Protein AF-A0A328BIW8-F1 (afdb_monomer_lite)

Organism: NCBI:txid2211146

Structure (mmCIF, N/CA/C/O backbone):
data_AF-A0A328BIW8-F1
#
_entry.id   AF-A0A328BIW8-F1
#
loop_
_atom_site.group_PDB
_atom_site.id
_atom_site.type_symbol
_atom_site.label_atom_id
_atom_site.label_alt_id
_atom_site.label_comp_id
_atom_site.label_asym_id
_atom_site.label_entity_id
_atom_site.label_seq_id
_atom_site.pdbx_PDB_ins_code
_atom_site.Cartn_x
_atom_site.Cartn_y
_atom_site.Cartn_z
_atom_site.occupancy
_atom_site.B_iso_or_equiv
_atom_site.auth_seq_id
_atom_site.auth_comp_id
_atom_site.auth_asym_id
_atom_site.auth_atom_id
_atom_site.pdbx_PDB_model_num
ATOM 1 N N . MET A 1 1 ? -16.409 -1.362 -2.638 1.00 52.88 1 MET A N 1
ATOM 2 C CA . MET A 1 1 ? -16.781 -0.547 -1.460 1.00 52.88 1 MET A CA 1
ATOM 3 C C . MET A 1 1 ? -16.474 -1.357 -0.211 1.00 52.88 1 MET A C 1
ATOM 5 O O . MET A 1 1 ? -17.091 -2.395 -0.010 1.00 52.88 1 MET A O 1
ATOM 9 N N . TYR A 1 2 ? -15.480 -0.940 0.567 1.00 70.25 2 TYR A N 1
ATOM 10 C CA . TYR A 1 2 ? -15.113 -1.553 1.850 1.00 70.25 2 TYR A CA 1
ATOM 11 C C . TYR A 1 2 ? -15.758 -0.761 2.986 1.00 70.25 2 TYR A C 1
ATOM 13 O O . TYR A 1 2 ? -15.813 0.467 2.943 1.00 70.25 2 TYR A O 1
ATOM 21 N N . PHE A 1 3 ? -16.242 -1.465 4.008 1.00 85.06 3 PHE A N 1
ATOM 22 C CA . PHE A 1 3 ? -16.857 -0.853 5.183 1.00 85.06 3 PHE A CA 1
ATOM 23 C C . PHE A 1 3 ? -15.810 -0.709 6.286 1.00 85.06 3 PHE A C 1
ATOM 25 O O . PHE A 1 3 ? -15.600 -1.621 7.082 1.00 85.06 3 PHE A O 1
ATOM 32 N N . LEU A 1 4 ? -15.138 0.439 6.316 1.00 93.88 4 LEU A N 1
ATOM 33 C CA . LEU A 1 4 ? -14.228 0.813 7.397 1.00 93.88 4 LEU A CA 1
ATOM 34 C C . LEU A 1 4 ? -14.869 1.902 8.255 1.00 93.88 4 LEU A C 1
ATOM 36 O O . LEU A 1 4 ? -15.563 2.783 7.747 1.00 93.88 4 LEU A O 1
ATOM 40 N N . SER A 1 5 ? -14.639 1.856 9.569 1.00 95.31 5 SER A N 1
ATOM 41 C CA . SER A 1 5 ? -15.047 2.956 10.442 1.00 95.31 5 SER A CA 1
ATOM 42 C C . SER A 1 5 ? -14.193 4.193 10.166 1.00 95.31 5 SER A C 1
ATOM 44 O O . SER A 1 5 ? -13.023 4.085 9.792 1.00 95.31 5 SER A O 1
ATOM 46 N N . LYS A 1 6 ? -14.744 5.374 10.467 1.00 95.50 6 LYS A N 1
ATOM 47 C CA . LYS A 1 6 ? -14.017 6.645 10.351 1.00 95.50 6 LYS A CA 1
ATOM 48 C C . LYS A 1 6 ? -12.684 6.628 11.108 1.00 95.50 6 LYS A C 1
ATOM 50 O O . LYS A 1 6 ? -11.676 7.091 10.602 1.00 95.50 6 LYS A O 1
ATOM 55 N N . SER A 1 7 ? -12.651 6.033 12.301 1.00 96.56 7 SER A N 1
ATOM 56 C CA . SER A 1 7 ? -11.412 5.914 13.080 1.00 96.56 7 SER A CA 1
ATOM 57 C C . SER A 1 7 ? -10.327 5.098 12.370 1.00 96.56 7 SER A C 1
ATOM 59 O O . SER A 1 7 ? -9.148 5.413 12.508 1.00 96.56 7 SER A O 1
ATOM 61 N N . ARG A 1 8 ? -10.699 4.065 11.602 1.00 96.06 8 ARG A N 1
ATOM 62 C CA . ARG A 1 8 ? -9.740 3.251 10.844 1.00 96.06 8 ARG A CA 1
ATOM 63 C C . ARG A 1 8 ? -9.283 3.957 9.574 1.00 96.06 8 ARG A C 1
ATOM 65 O O . ARG A 1 8 ? -8.086 3.969 9.304 1.00 96.06 8 ARG A O 1
ATOM 72 N N . THR A 1 9 ? -10.190 4.608 8.845 1.00 96.19 9 THR A N 1
ATOM 73 C CA . THR A 1 9 ? -9.805 5.412 7.675 1.00 96.19 9 THR A CA 1
ATOM 74 C C . THR A 1 9 ? -8.911 6.588 8.070 1.00 96.19 9 THR A C 1
ATOM 76 O O . THR A 1 9 ? -7.895 6.808 7.419 1.00 96.19 9 THR A O 1
ATOM 79 N N . ASP A 1 10 ? -9.227 7.289 9.165 1.00 96.81 10 ASP A N 1
ATOM 80 C CA . ASP A 1 10 ? -8.434 8.416 9.680 1.00 96.81 10 ASP A CA 1
ATOM 81 C C . ASP A 1 10 ? -7.035 7.960 10.123 1.00 96.81 10 ASP A C 1
ATOM 83 O O . ASP A 1 10 ? -6.048 8.648 9.860 1.00 96.81 10 ASP A O 1
ATOM 87 N N . PHE A 1 11 ? -6.931 6.783 10.753 1.00 97.25 11 PHE A N 1
ATOM 88 C CA . PHE A 1 11 ? -5.646 6.176 11.107 1.00 97.25 11 PHE A CA 1
ATOM 89 C C . PHE A 1 11 ? -4.782 5.935 9.863 1.00 97.25 11 PHE A C 1
ATOM 91 O O . PHE A 1 11 ? -3.618 6.335 9.841 1.00 97.25 11 PHE A O 1
ATOM 98 N N . ILE A 1 12 ? -5.353 5.331 8.813 1.00 96.88 12 ILE A N 1
ATOM 99 C CA . ILE A 1 12 ? -4.619 5.051 7.573 1.00 96.88 12 ILE A CA 1
ATOM 100 C C . ILE A 1 12 ? -4.174 6.356 6.899 1.00 96.88 12 ILE A C 1
ATOM 102 O O . ILE A 1 12 ? -2.995 6.524 6.589 1.00 96.88 12 ILE A O 1
ATOM 106 N N . GLN A 1 13 ? -5.101 7.301 6.742 1.00 95.44 13 GLN A N 1
ATOM 107 C CA . GLN A 1 13 ? -4.852 8.601 6.111 1.00 95.44 13 GLN A CA 1
ATOM 108 C C . GLN A 1 13 ? -3.754 9.397 6.828 1.00 95.44 13 GLN A C 1
ATOM 110 O O . GLN A 1 13 ? -2.904 10.025 6.201 1.00 95.44 13 GLN A O 1
ATOM 115 N N . THR A 1 14 ? -3.735 9.340 8.158 1.00 95.25 14 THR A N 1
ATOM 116 C CA . THR A 1 14 ? -2.765 10.083 8.968 1.00 95.25 14 THR A CA 1
ATOM 117 C C . THR A 1 14 ? -1.354 9.504 8.866 1.00 95.25 14 THR A C 1
ATOM 119 O O . THR A 1 14 ? -0.383 10.262 8.901 1.00 95.25 14 THR A O 1
ATOM 122 N N . HIS A 1 15 ? -1.226 8.179 8.764 1.00 95.44 15 HIS A N 1
ATOM 123 C CA . HIS A 1 15 ? 0.060 7.495 8.919 1.00 95.44 15 HIS A CA 1
ATOM 124 C C . HIS A 1 15 ? 0.708 7.024 7.621 1.00 95.44 15 HIS A C 1
ATOM 126 O O . HIS A 1 15 ? 1.917 6.806 7.632 1.00 95.44 15 HIS A O 1
ATOM 132 N N . PHE A 1 16 ? -0.055 6.882 6.536 1.00 95.50 16 PHE A N 1
ATOM 133 C CA . PHE A 1 16 ? 0.465 6.306 5.293 1.00 95.50 16 PHE A CA 1
ATOM 134 C C . PHE A 1 16 ? 0.202 7.144 4.044 1.00 95.50 16 PHE A C 1
ATOM 136 O O . PHE A 1 16 ? 0.776 6.833 3.013 1.00 95.50 16 PHE A O 1
ATOM 143 N N . ILE A 1 17 ? -0.642 8.182 4.105 1.00 94.12 17 ILE A N 1
ATOM 144 C CA . ILE A 1 17 ? -1.006 8.965 2.916 1.00 94.12 17 ILE A CA 1
ATOM 145 C C . ILE A 1 17 ? -0.316 10.335 2.930 1.00 94.12 17 ILE A C 1
ATOM 147 O O . ILE A 1 17 ? -0.412 11.103 3.905 1.00 94.12 17 ILE A O 1
ATOM 151 N N . GLY A 1 18 ? 0.380 10.650 1.834 1.00 88.38 18 GLY A N 1
ATOM 152 C CA . GLY A 1 18 ? 1.131 11.889 1.648 1.00 88.38 18 GLY A CA 1
ATOM 153 C C . GLY A 1 18 ? 2.328 11.989 2.589 1.00 88.38 18 GLY A C 1
ATOM 154 O O . GLY A 1 18 ? 2.611 13.074 3.105 1.00 88.38 18 GLY A O 1
ATOM 155 N N . THR A 1 19 ? 2.965 10.864 2.915 1.00 84.88 19 THR A N 1
ATOM 156 C CA . THR A 1 19 ? 4.092 10.827 3.856 1.00 84.88 19 THR A CA 1
ATOM 157 C C . THR A 1 19 ? 5.337 11.494 3.286 1.00 84.88 19 THR A C 1
ATOM 159 O O . THR A 1 19 ? 6.001 12.220 4.028 1.00 84.88 19 THR A O 1
ATOM 162 N N . ALA A 1 20 ? 5.622 11.356 1.986 1.00 80.19 20 ALA A N 1
ATOM 163 C CA . ALA A 1 20 ? 6.784 11.991 1.364 1.00 80.19 20 ALA A CA 1
ATOM 164 C C . ALA A 1 20 ? 6.663 13.518 1.374 1.00 80.19 20 ALA A C 1
ATOM 166 O O . ALA A 1 20 ? 7.597 14.206 1.782 1.00 80.19 20 ALA A O 1
ATOM 167 N N . ALA A 1 21 ? 5.478 14.053 1.060 1.00 82.62 21 ALA A N 1
ATOM 168 C CA . ALA A 1 21 ? 5.204 15.491 1.155 1.00 82.62 21 ALA A CA 1
ATOM 169 C C . ALA A 1 21 ? 5.387 16.046 2.584 1.00 82.62 21 ALA A C 1
ATOM 171 O O . ALA A 1 21 ? 5.655 17.233 2.767 1.00 82.62 21 ALA A O 1
ATOM 172 N N . LYS A 1 22 ? 5.260 15.188 3.604 1.00 83.50 22 LYS A N 1
ATOM 173 C CA . LYS A 1 22 ? 5.454 15.524 5.023 1.00 83.50 22 LYS A CA 1
ATOM 174 C C . LYS A 1 22 ? 6.877 15.231 5.523 1.00 83.50 22 LYS A C 1
ATOM 176 O O . LYS A 1 22 ? 7.143 15.442 6.704 1.00 83.50 22 LYS A O 1
ATOM 181 N N . GLY A 1 23 ? 7.773 14.712 4.676 1.00 86.94 23 GLY A N 1
ATOM 182 C CA . GLY A 1 23 ? 9.102 14.242 5.086 1.00 86.94 23 GLY A CA 1
ATOM 183 C C . GLY A 1 23 ? 9.058 13.083 6.091 1.00 86.94 23 GLY A C 1
ATOM 184 O O . GLY A 1 23 ? 9.992 12.898 6.869 1.00 86.94 23 GLY A O 1
ATOM 185 N N . MET A 1 24 ? 7.953 12.336 6.125 1.00 87.88 24 MET A N 1
ATOM 186 C CA . MET A 1 24 ? 7.741 11.217 7.037 1.00 87.88 24 MET A CA 1
ATOM 187 C C . MET A 1 24 ? 8.202 9.911 6.397 1.00 87.88 24 MET A C 1
ATOM 189 O O . MET A 1 24 ? 7.888 9.627 5.245 1.00 87.88 24 MET A O 1
ATOM 193 N N . ILE A 1 25 ? 8.889 9.085 7.182 1.00 90.06 25 ILE A N 1
ATOM 194 C CA . ILE A 1 25 ? 9.251 7.722 6.789 1.00 90.06 25 ILE A CA 1
ATOM 195 C C . ILE A 1 25 ? 8.109 6.780 7.208 1.00 90.06 25 ILE A C 1
ATOM 197 O O . ILE A 1 25 ? 7.656 6.876 8.356 1.00 90.06 25 ILE A O 1
ATOM 201 N N . PRO A 1 26 ? 7.641 5.872 6.329 1.00 90.81 26 PRO A N 1
ATOM 202 C CA . PRO A 1 26 ? 6.645 4.870 6.691 1.00 90.81 26 PRO A CA 1
ATOM 203 C C . PRO A 1 26 ? 7.080 4.000 7.880 1.00 90.81 26 PRO A C 1
ATOM 205 O O . PRO A 1 26 ? 8.221 3.550 7.963 1.00 90.81 26 PRO A O 1
ATOM 208 N N . ASP A 1 27 ? 6.147 3.733 8.793 1.00 95.50 27 ASP A N 1
ATOM 209 C CA . ASP A 1 27 ? 6.391 2.999 10.038 1.00 95.50 27 ASP A CA 1
ATOM 210 C C . ASP A 1 27 ? 5.785 1.588 9.965 1.00 95.50 27 ASP A C 1
ATOM 212 O O . ASP A 1 27 ? 4.560 1.410 9.988 1.00 95.50 27 ASP A O 1
ATOM 216 N N . LEU A 1 28 ? 6.650 0.571 9.910 1.00 96.00 28 LEU A N 1
ATOM 217 C CA . LEU A 1 28 ? 6.239 -0.832 9.827 1.00 96.00 28 LEU A CA 1
ATOM 218 C C . LEU A 1 28 ? 5.426 -1.279 11.055 1.00 96.00 28 LEU A C 1
ATOM 220 O O . LEU A 1 28 ? 4.492 -2.070 10.919 1.00 96.00 28 LEU A O 1
ATOM 224 N N . ALA A 1 29 ? 5.722 -0.760 12.251 1.00 97.50 29 ALA A N 1
ATOM 225 C CA . ALA A 1 29 ? 4.981 -1.119 13.461 1.00 97.50 29 ALA A CA 1
ATOM 226 C C . ALA A 1 29 ? 3.546 -0.569 13.425 1.00 97.50 29 ALA A C 1
ATOM 228 O O . ALA A 1 29 ? 2.623 -1.188 13.960 1.00 97.50 29 ALA A O 1
ATOM 229 N N . ARG A 1 30 ? 3.323 0.571 12.758 1.00 97.31 30 ARG A N 1
ATOM 230 C CA . ARG A 1 30 ? 1.965 1.063 12.468 1.00 97.31 30 ARG A CA 1
ATOM 231 C C . ARG A 1 30 ? 1.282 0.219 11.410 1.00 97.31 30 ARG A C 1
ATOM 233 O O . ARG A 1 30 ? 0.095 -0.064 11.559 1.00 97.31 30 ARG A O 1
ATOM 240 N N . PHE A 1 31 ? 2.010 -0.196 10.374 1.00 97.88 31 PHE A N 1
ATOM 241 C CA . PHE A 1 31 ? 1.451 -1.035 9.315 1.00 97.88 31 PHE A CA 1
ATOM 242 C C . PHE A 1 31 ? 0.916 -2.357 9.882 1.00 97.88 31 PHE A C 1
ATOM 244 O O . PHE A 1 31 ? -0.204 -2.758 9.579 1.00 97.88 31 PHE A O 1
ATOM 251 N N . GLN A 1 32 ? 1.645 -2.972 10.817 1.00 97.00 32 GLN A N 1
ATOM 252 C CA . GLN A 1 32 ? 1.231 -4.202 11.506 1.00 97.00 32 GLN A CA 1
ATOM 253 C C . GLN A 1 32 ? -0.055 -4.062 12.351 1.00 97.00 32 GLN A C 1
ATOM 255 O O . GLN A 1 32 ? -0.596 -5.059 12.832 1.00 97.00 32 GLN A O 1
ATOM 260 N N . GLN A 1 33 ? -0.580 -2.845 12.541 1.00 97.69 33 GLN A N 1
ATOM 261 C CA . GLN A 1 33 ? -1.878 -2.622 13.186 1.00 97.69 33 GLN A CA 1
ATOM 262 C C . GLN A 1 33 ? -3.064 -2.763 12.222 1.00 97.69 33 GLN A C 1
ATOM 264 O O . GLN A 1 33 ? -4.211 -2.736 12.682 1.00 97.69 33 GLN A O 1
ATOM 269 N N . LEU A 1 34 ? -2.823 -2.887 10.913 1.00 97.31 34 LEU A N 1
ATOM 270 C CA . LEU A 1 34 ? -3.845 -3.212 9.919 1.00 97.31 34 LEU A CA 1
ATOM 271 C C . LEU A 1 34 ? -4.118 -4.717 9.978 1.00 97.31 34 LEU A C 1
ATOM 273 O O . LEU A 1 34 ? -3.198 -5.529 9.904 1.00 97.31 34 LEU A O 1
ATOM 277 N N . ARG A 1 35 ? -5.381 -5.101 10.175 1.00 92.19 35 ARG A N 1
ATOM 278 C CA . ARG A 1 35 ? -5.759 -6.489 10.499 1.00 92.19 35 ARG A CA 1
ATOM 279 C C . ARG A 1 35 ? -6.717 -7.117 9.499 1.00 92.19 35 ARG A C 1
ATOM 281 O O . ARG A 1 35 ? -7.074 -8.280 9.665 1.00 92.19 35 ARG A O 1
ATOM 288 N N . SER A 1 36 ? -7.148 -6.377 8.484 1.00 95.88 36 SER A N 1
ATOM 289 C CA . SER A 1 36 ? -8.139 -6.855 7.522 1.00 95.88 36 SER A CA 1
ATOM 290 C C . SER A 1 36 ? -7.758 -6.544 6.079 1.00 95.88 36 SER A C 1
ATOM 292 O O . SER A 1 36 ? -7.126 -5.528 5.796 1.00 95.88 36 SER A O 1
ATOM 294 N N . ALA A 1 37 ? -8.213 -7.399 5.160 1.00 96.06 37 ALA A N 1
ATOM 295 C CA . ALA A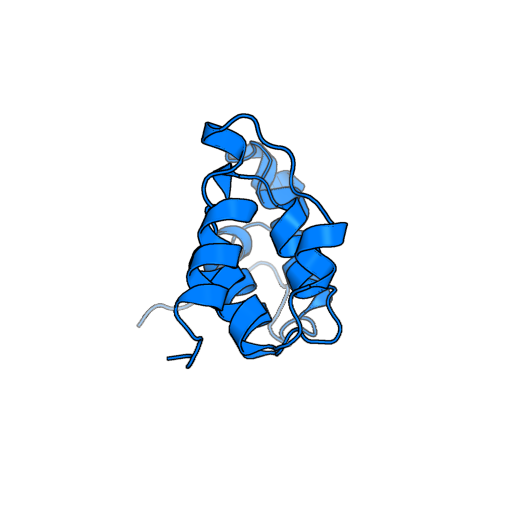 1 37 ? -8.070 -7.179 3.723 1.00 96.06 37 ALA A CA 1
ATOM 296 C C . ALA A 1 37 ? -8.690 -5.840 3.285 1.00 96.06 37 ALA A C 1
ATOM 298 O O . ALA A 1 37 ? -8.107 -5.121 2.486 1.00 96.06 37 ALA A O 1
ATOM 299 N N . ALA A 1 38 ? -9.819 -5.444 3.885 1.00 97.06 38 ALA A N 1
ATOM 300 C CA . ALA A 1 38 ? -10.472 -4.164 3.607 1.00 97.06 38 ALA A CA 1
ATOM 301 C C . ALA A 1 38 ? -9.585 -2.948 3.933 1.00 97.06 38 ALA A C 1
ATOM 303 O O . ALA A 1 38 ? -9.617 -1.957 3.210 1.00 97.06 38 ALA A O 1
ATOM 304 N N . GLU A 1 39 ? -8.789 -3.013 5.004 1.00 97.62 3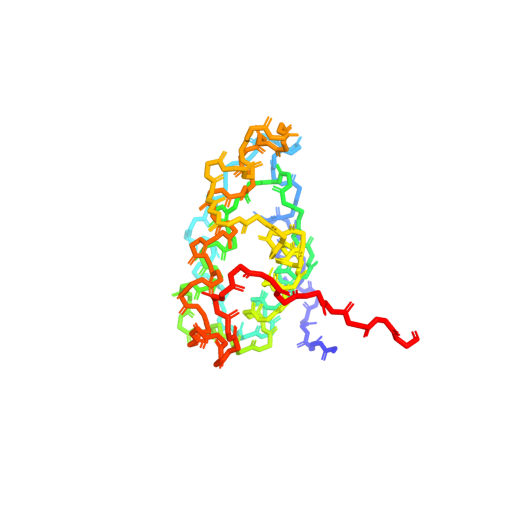9 GLU A N 1
ATOM 305 C CA . GLU A 1 39 ? -7.843 -1.947 5.356 1.00 97.62 39 GLU A CA 1
ATOM 306 C C . GLU A 1 39 ? -6.664 -1.886 4.396 1.00 97.62 39 GLU A C 1
ATOM 308 O O . GLU A 1 39 ? -6.260 -0.791 4.014 1.00 97.62 39 GLU A O 1
ATOM 313 N N . LEU A 1 40 ? -6.137 -3.044 3.993 1.00 97.62 40 LEU A N 1
ATOM 314 C CA . LEU A 1 40 ? -5.065 -3.109 3.003 1.00 97.62 40 LEU A CA 1
ATOM 315 C C . LEU A 1 40 ? -5.527 -2.600 1.641 1.00 97.62 40 LEU A C 1
ATOM 317 O O . LEU A 1 40 ? -4.808 -1.839 1.003 1.00 97.62 40 LEU A O 1
ATOM 321 N N . HIS A 1 41 ? -6.742 -2.959 1.238 1.00 97.38 41 HIS A N 1
ATOM 322 C CA . HIS A 1 41 ? -7.335 -2.476 0.004 1.00 97.38 41 HIS A CA 1
ATOM 323 C C . HIS A 1 41 ? -7.558 -0.963 0.045 1.00 97.38 41 HIS A C 1
ATOM 325 O O . HIS A 1 41 ? -7.157 -0.268 -0.880 1.00 97.38 41 HIS A O 1
ATOM 331 N N . TYR A 1 42 ? -8.140 -0.435 1.132 1.00 97.56 42 TYR A N 1
ATOM 332 C CA . TYR A 1 42 ? -8.310 1.012 1.313 1.00 97.56 42 TYR A CA 1
ATOM 333 C C . TYR A 1 42 ? -6.967 1.745 1.255 1.00 97.56 42 TYR A C 1
ATOM 335 O O . TYR A 1 42 ? -6.863 2.785 0.609 1.00 97.56 42 TYR A O 1
ATOM 343 N N . LEU A 1 43 ? -5.946 1.209 1.933 1.00 97.44 43 LEU A N 1
ATOM 344 C CA . LEU A 1 43 ? -4.600 1.768 1.907 1.00 97.44 43 LEU A CA 1
ATOM 345 C C . LEU A 1 43 ? -4.057 1.786 0.476 1.00 97.44 43 LEU A C 1
ATOM 347 O O . LEU A 1 43 ? -3.707 2.857 0.001 1.00 97.44 43 LEU A O 1
ATOM 351 N N . ALA A 1 44 ? -4.039 0.644 -0.213 1.00 96.81 44 ALA A N 1
ATOM 352 C CA . ALA A 1 44 ? -3.523 0.531 -1.575 1.00 96.81 44 ALA A CA 1
ATOM 353 C C . ALA A 1 44 ? -4.270 1.433 -2.571 1.00 96.81 44 ALA A C 1
ATOM 355 O O . ALA A 1 44 ? -3.639 2.032 -3.436 1.00 96.81 44 ALA A O 1
ATOM 356 N N . ASP A 1 45 ? -5.591 1.570 -2.435 1.00 96.00 45 ASP A N 1
ATOM 357 C CA . ASP A 1 45 ? -6.419 2.435 -3.280 1.00 96.00 45 ASP A CA 1
ATOM 358 C C . ASP A 1 45 ? -6.131 3.926 -3.049 1.00 96.00 45 ASP A C 1
ATOM 360 O O . ASP A 1 45 ? -5.976 4.695 -3.997 1.00 96.00 45 ASP A O 1
ATOM 364 N N . ALA A 1 46 ? -5.954 4.340 -1.795 1.00 95.31 46 ALA A N 1
ATOM 365 C CA . ALA A 1 46 ? -5.664 5.733 -1.459 1.00 95.31 46 ALA A CA 1
ATOM 366 C C . ALA A 1 46 ? -4.187 6.133 -1.645 1.00 95.31 46 ALA A C 1
ATOM 368 O O . ALA A 1 46 ? -3.875 7.324 -1.610 1.00 95.31 46 ALA A O 1
ATOM 369 N N . TYR A 1 47 ? -3.274 5.170 -1.794 1.00 95.38 47 TYR A N 1
ATOM 370 C CA . TYR A 1 47 ? -1.834 5.421 -1.765 1.00 95.38 47 TYR A CA 1
ATOM 371 C C . TYR A 1 47 ? -1.338 6.166 -3.014 1.00 95.38 47 TYR A C 1
ATOM 373 O O . TYR A 1 47 ? -1.675 5.797 -4.149 1.00 95.38 47 TYR A O 1
ATOM 381 N N . ASN A 1 48 ? -0.513 7.200 -2.805 1.00 89.75 48 ASN A N 1
ATOM 382 C CA . ASN A 1 48 ? 0.216 7.874 -3.877 1.00 89.75 48 ASN A CA 1
ATOM 383 C C . ASN A 1 48 ? 1.592 7.218 -4.048 1.00 89.75 48 ASN A C 1
ATOM 385 O O . ASN A 1 48 ? 2.339 7.080 -3.088 1.00 89.75 48 ASN A O 1
ATOM 389 N N . TRP A 1 49 ? 1.945 6.838 -5.272 1.00 88.00 49 TRP A N 1
ATOM 390 C CA . TRP A 1 49 ? 3.201 6.147 -5.559 1.00 88.00 49 TRP A CA 1
ATOM 391 C C . TRP A 1 49 ? 4.419 7.080 -5.445 1.00 88.00 49 TRP A C 1
ATOM 393 O O . TRP A 1 49 ? 5.522 6.593 -5.204 1.00 88.00 49 TRP A O 1
ATOM 403 N N . ASP A 1 50 ? 4.212 8.405 -5.475 1.00 85.81 50 ASP A N 1
ATOM 404 C CA . ASP A 1 50 ? 5.240 9.400 -5.120 1.00 85.81 50 ASP A CA 1
ATOM 405 C C . ASP A 1 50 ? 5.694 9.286 -3.652 1.00 85.81 50 ASP A C 1
ATOM 407 O O . ASP A 1 50 ? 6.778 9.753 -3.300 1.00 85.81 50 ASP A O 1
ATOM 411 N N . ASP A 1 51 ? 4.896 8.645 -2.783 1.00 85.50 51 ASP A N 1
ATOM 412 C CA . ASP A 1 51 ? 5.296 8.331 -1.405 1.00 85.50 51 ASP A CA 1
ATOM 413 C C . ASP A 1 51 ? 6.285 7.141 -1.333 1.00 85.50 51 ASP A C 1
ATOM 415 O O . ASP A 1 51 ? 6.728 6.755 -0.248 1.00 85.50 51 ASP A O 1
ATOM 419 N N . GLY A 1 52 ? 6.660 6.569 -2.482 1.00 88.19 52 GLY A N 1
ATOM 420 C CA . GLY A 1 52 ? 7.566 5.430 -2.614 1.00 88.19 52 GLY A CA 1
ATOM 421 C C . GLY A 1 52 ? 6.861 4.080 -2.461 1.00 88.19 52 GLY A C 1
ATOM 422 O O . GLY A 1 52 ? 5.760 3.979 -1.930 1.00 88.19 52 GLY A O 1
ATOM 423 N N . VAL A 1 53 ? 7.508 3.004 -2.909 1.00 89.50 53 VAL A N 1
ATOM 424 C CA . VAL A 1 53 ? 6.874 1.675 -3.049 1.00 89.50 53 VAL A CA 1
ATOM 425 C C . VAL A 1 53 ? 6.835 0.837 -1.766 1.00 89.50 53 VAL A C 1
ATOM 427 O O . VAL A 1 53 ? 6.068 -0.118 -1.680 1.00 89.50 53 VAL A O 1
ATOM 430 N N . THR A 1 54 ? 7.586 1.225 -0.732 1.00 92.88 54 THR A N 1
ATOM 431 C CA . THR A 1 54 ? 7.775 0.449 0.507 1.00 92.88 54 THR A CA 1
ATOM 432 C C . THR A 1 54 ? 6.468 -0.014 1.158 1.00 92.88 54 THR A C 1
ATOM 434 O O . THR A 1 54 ? 6.357 -1.155 1.601 1.00 92.88 54 THR A O 1
ATOM 437 N N . VAL A 1 55 ? 5.456 0.856 1.233 1.00 95.62 55 VAL A N 1
ATOM 438 C CA . VAL A 1 55 ? 4.170 0.500 1.855 1.00 95.62 55 VAL A CA 1
ATOM 439 C C . VAL A 1 55 ? 3.394 -0.495 0.993 1.00 95.62 55 VAL A C 1
ATOM 441 O O . VAL A 1 55 ? 2.777 -1.412 1.532 1.00 95.62 55 VAL A O 1
ATOM 444 N N . LEU A 1 56 ? 3.451 -0.360 -0.334 1.00 95.50 56 LEU A N 1
ATOM 445 C CA . LEU A 1 56 ? 2.814 -1.295 -1.264 1.00 95.50 56 LEU A CA 1
ATOM 446 C C . LEU A 1 56 ? 3.485 -2.675 -1.208 1.00 95.50 56 LEU A C 1
ATOM 448 O O . LEU A 1 56 ? 2.783 -3.687 -1.231 1.00 95.50 56 LEU A O 1
ATOM 452 N N . ASP A 1 57 ? 4.807 -2.729 -1.021 1.00 95.38 57 ASP A N 1
ATOM 453 C CA . ASP A 1 57 ? 5.521 -3.986 -0.769 1.00 95.38 57 ASP A CA 1
ATOM 454 C C . ASP A 1 57 ? 5.062 -4.650 0.531 1.00 95.38 57 ASP A C 1
ATOM 456 O O . ASP A 1 57 ? 4.942 -5.873 0.607 1.00 95.38 57 ASP A O 1
ATOM 460 N N . TRP A 1 58 ? 4.779 -3.879 1.581 1.00 97.38 58 TRP A N 1
ATOM 461 C CA . TRP A 1 58 ? 4.214 -4.455 2.801 1.00 97.38 58 TRP A CA 1
ATOM 462 C C . TRP A 1 58 ? 2.799 -4.981 2.576 1.00 97.38 58 TRP A C 1
ATOM 464 O O . TRP A 1 58 ? 2.461 -6.043 3.099 1.00 97.38 58 TRP A O 1
ATOM 474 N N . VAL A 1 59 ? 1.987 -4.277 1.779 1.00 97.19 59 VAL A N 1
ATOM 475 C CA . VAL A 1 59 ? 0.635 -4.721 1.421 1.00 97.19 59 VAL A CA 1
ATOM 476 C C . VAL A 1 59 ? 0.688 -6.063 0.696 1.00 97.19 59 VAL A C 1
ATOM 478 O O . VAL A 1 59 ? 0.070 -7.007 1.178 1.00 97.19 59 VAL A O 1
ATOM 481 N N . ILE A 1 60 ? 1.444 -6.192 -0.398 1.00 95.56 60 ILE A N 1
ATOM 482 C CA . ILE A 1 60 ? 1.465 -7.432 -1.199 1.00 95.56 60 ILE A CA 1
ATOM 483 C C . ILE A 1 60 ? 2.071 -8.631 -0.462 1.00 95.56 60 ILE A C 1
ATOM 485 O O . ILE A 1 60 ? 1.665 -9.763 -0.711 1.00 95.56 60 ILE A O 1
ATOM 489 N N . ASN A 1 61 ? 3.004 -8.395 0.464 1.00 95.69 61 ASN A N 1
ATOM 490 C CA . ASN A 1 61 ? 3.605 -9.449 1.283 1.00 95.69 61 ASN A CA 1
ATOM 491 C C . ASN A 1 61 ? 2.806 -9.739 2.566 1.00 95.69 61 ASN A C 1
ATOM 493 O O . ASN A 1 61 ? 3.165 -10.645 3.323 1.00 95.69 61 ASN A O 1
ATOM 497 N N . SER A 1 62 ? 1.733 -8.991 2.839 1.00 96.19 62 SER A N 1
ATOM 498 C CA . SER A 1 62 ? 0.896 -9.245 4.006 1.00 96.19 62 SER A CA 1
ATOM 499 C C . SER A 1 62 ? 0.092 -10.537 3.825 1.00 96.19 62 SER A C 1
ATOM 501 O O . SER A 1 62 ? -0.578 -10.698 2.805 1.00 96.19 62 SER A O 1
ATOM 503 N N . PRO A 1 63 ? 0.025 -11.424 4.837 1.00 95.50 63 PRO A N 1
ATOM 504 C CA . PRO A 1 63 ? -0.835 -12.609 4.783 1.00 95.50 63 PRO A CA 1
ATOM 505 C C . PRO A 1 63 ? -2.334 -12.268 4.724 1.00 95.50 63 PRO A C 1
ATOM 507 O O . PRO A 1 63 ? -3.151 -13.138 4.437 1.00 95.50 63 PRO A O 1
ATOM 510 N N . THR A 1 64 ? -2.711 -11.020 5.020 1.00 95.00 64 THR A N 1
ATOM 511 C CA . THR A 1 64 ? -4.089 -10.520 4.902 1.00 95.00 64 THR A CA 1
ATOM 512 C C . THR A 1 64 ? -4.386 -9.875 3.546 1.00 95.00 64 THR A C 1
ATOM 514 O O . THR A 1 64 ? -5.511 -9.419 3.342 1.00 95.00 64 THR A O 1
ATOM 517 N N . CYS A 1 65 ? -3.408 -9.816 2.635 1.00 96.38 65 CYS A N 1
ATOM 518 C CA . CYS A 1 65 ? -3.606 -9.318 1.279 1.00 96.38 65 CYS A CA 1
ATOM 519 C C . CYS A 1 65 ? -4.501 -10.279 0.499 1.00 96.38 65 CYS A C 1
ATOM 521 O O . CYS A 1 65 ? -4.203 -11.469 0.385 1.00 96.38 65 CYS A O 1
ATOM 523 N N . ASP A 1 66 ? -5.606 -9.764 -0.032 1.00 95.00 66 ASP A N 1
ATOM 524 C CA . ASP A 1 66 ? -6.481 -10.532 -0.905 1.00 95.00 66 ASP A CA 1
ATOM 525 C C . ASP A 1 66 ? -6.132 -10.315 -2.383 1.00 95.00 66 ASP A C 1
ATOM 527 O O . ASP A 1 66 ? -5.437 -9.375 -2.777 1.00 95.00 66 ASP A O 1
ATOM 531 N N . TYR A 1 67 ? -6.644 -11.208 -3.228 1.00 94.62 67 TYR A N 1
ATOM 532 C CA . TYR A 1 67 ? -6.385 -11.165 -4.665 1.00 94.62 67 TYR A CA 1
ATOM 533 C C . TYR A 1 67 ? -6.854 -9.850 -5.308 1.00 94.62 67 TYR A C 1
ATOM 535 O O . TYR A 1 67 ? -6.199 -9.333 -6.208 1.00 94.62 67 TYR A O 1
ATOM 543 N N . GLY A 1 68 ? -7.958 -9.275 -4.818 1.00 95.56 68 GLY A N 1
ATOM 544 C CA . GLY A 1 68 ? -8.472 -7.996 -5.308 1.00 95.56 68 GLY A CA 1
ATOM 545 C C . GLY A 1 68 ? -7.515 -6.834 -5.042 1.00 95.56 68 GLY A C 1
ATOM 546 O O . GLY A 1 68 ? -7.324 -5.990 -5.912 1.00 95.56 68 GLY A O 1
ATOM 547 N N . THR A 1 69 ? -6.876 -6.808 -3.872 1.00 96.12 69 THR A N 1
ATOM 548 C CA . THR A 1 69 ? -5.863 -5.803 -3.519 1.00 96.12 69 THR A CA 1
ATOM 549 C C . THR A 1 69 ? -4.591 -5.979 -4.343 1.00 96.12 69 THR A C 1
ATOM 551 O O . THR A 1 69 ? -4.056 -5.001 -4.860 1.00 96.12 69 THR A O 1
ATOM 554 N N . ALA A 1 70 ? -4.133 -7.219 -4.532 1.00 94.88 70 ALA A N 1
ATOM 555 C CA . ALA A 1 70 ? -2.985 -7.500 -5.391 1.00 94.88 70 ALA A CA 1
ATOM 556 C C . ALA A 1 70 ? -3.239 -7.066 -6.847 1.00 94.88 70 ALA A C 1
ATOM 558 O O . ALA A 1 70 ? -2.388 -6.416 -7.453 1.00 94.88 70 ALA A O 1
ATOM 559 N N . LEU A 1 71 ? -4.429 -7.355 -7.389 1.00 93.88 71 LEU A N 1
ATOM 560 C CA . LEU A 1 71 ? -4.836 -6.900 -8.721 1.00 93.88 71 LEU A CA 1
ATOM 561 C C . LEU A 1 71 ? -4.922 -5.377 -8.822 1.00 93.88 71 LEU A C 1
ATOM 563 O O . LEU A 1 71 ? -4.494 -4.822 -9.829 1.00 93.88 71 LEU A O 1
ATOM 567 N N . LEU A 1 72 ? -5.461 -4.701 -7.803 1.00 94.31 72 LEU A N 1
ATOM 568 C CA . LEU A 1 72 ? -5.512 -3.240 -7.764 1.00 94.31 72 LEU A CA 1
ATOM 569 C C . LEU A 1 72 ? -4.110 -2.640 -7.915 1.00 94.31 72 LEU A C 1
ATOM 571 O O . LEU A 1 72 ? -3.913 -1.750 -8.739 1.00 94.31 72 LEU A O 1
ATOM 575 N N . ILE A 1 73 ? -3.141 -3.141 -7.144 1.00 94.12 73 ILE A N 1
ATOM 576 C CA . ILE A 1 73 ? -1.751 -2.673 -7.207 1.00 94.12 73 ILE A CA 1
ATOM 577 C C . ILE A 1 73 ? -1.149 -2.985 -8.579 1.00 94.12 73 ILE A C 1
ATOM 579 O O . ILE A 1 73 ? -0.575 -2.096 -9.200 1.00 94.12 73 ILE A O 1
ATOM 583 N N . PHE A 1 74 ? -1.332 -4.213 -9.074 1.00 89.69 74 PHE A N 1
ATOM 584 C CA . PHE A 1 74 ? -0.815 -4.640 -10.373 1.00 89.69 74 PHE A CA 1
ATOM 585 C C . PHE A 1 74 ? -1.322 -3.759 -11.517 1.00 89.69 74 PHE A C 1
ATOM 587 O O . PHE A 1 74 ? -0.517 -3.234 -12.270 1.00 89.69 74 PHE A O 1
ATOM 594 N N . TRP A 1 75 ? -2.633 -3.541 -11.636 1.00 89.12 75 TRP A N 1
ATOM 595 C CA . TRP A 1 75 ? -3.185 -2.747 -12.737 1.00 89.12 75 TRP A CA 1
ATOM 596 C C . TRP A 1 75 ? -2.858 -1.256 -12.625 1.00 89.12 75 TRP A C 1
ATOM 598 O O . TRP A 1 75 ? -2.700 -0.588 -13.643 1.00 89.12 75 TRP A O 1
ATOM 608 N N . ARG A 1 76 ? -2.699 -0.726 -11.406 1.00 89.56 76 ARG A N 1
ATOM 609 C CA . ARG A 1 76 ? -2.239 0.658 -11.203 1.00 89.56 76 ARG A CA 1
ATOM 610 C C . ARG A 1 76 ? -0.767 0.867 -11.550 1.00 89.56 76 ARG A C 1
ATOM 612 O O . ARG A 1 76 ? -0.390 2.002 -11.821 1.00 89.56 76 ARG A O 1
ATOM 619 N N . ALA A 1 77 ? 0.018 -0.207 -11.597 1.00 85.50 77 ALA A N 1
ATOM 620 C CA . ALA A 1 77 ? 1.395 -0.202 -12.075 1.00 85.50 77 ALA A CA 1
ATOM 621 C C . ALA A 1 77 ? 1.504 -0.087 -13.611 1.00 85.50 77 ALA A C 1
ATOM 623 O O . ALA A 1 77 ? 2.608 -0.141 -14.135 1.00 85.50 77 ALA A O 1
ATOM 624 N N . GLN A 1 78 ? 0.384 0.035 -14.341 1.00 85.38 78 GLN A N 1
ATOM 625 C CA . GLN A 1 78 ? 0.350 0.128 -15.812 1.00 85.38 78 GLN A CA 1
ATOM 626 C C . GLN A 1 78 ? 1.196 -0.963 -16.496 1.00 85.38 78 GLN A C 1
ATOM 628 O O . GLN A 1 78 ? 2.125 -0.674 -17.250 1.00 85.38 78 GLN A O 1
ATOM 633 N N . PRO A 1 79 ? 0.919 -2.247 -16.209 1.00 81.75 79 PRO A N 1
ATOM 634 C CA . PRO A 1 79 ? 1.735 -3.351 -16.699 1.00 81.75 79 PRO A CA 1
ATOM 635 C C . PRO A 1 79 ? 1.674 -3.475 -18.226 1.00 81.75 79 PRO A C 1
ATOM 637 O O . PRO A 1 79 ? 2.595 -4.013 -18.828 1.00 81.75 79 PRO A O 1
ATOM 640 N N . ASP A 1 80 ? 0.608 -2.974 -18.847 1.00 81.25 80 ASP A N 1
ATOM 641 C CA . ASP A 1 80 ? 0.405 -2.909 -20.291 1.00 81.25 80 ASP A CA 1
ATOM 642 C C . ASP A 1 80 ? 1.474 -2.074 -21.000 1.00 81.25 80 ASP A C 1
ATOM 644 O O . ASP A 1 80 ? 1.977 -2.524 -22.029 1.00 81.25 80 ASP A O 1
ATOM 648 N N . PHE A 1 81 ? 1.901 -0.951 -20.411 1.00 78.12 81 PHE A N 1
ATOM 649 C CA . PHE A 1 81 ? 3.022 -0.160 -20.929 1.00 78.12 81 PHE A CA 1
ATOM 650 C C . PHE A 1 81 ? 4.291 -1.008 -21.074 1.00 78.12 81 PHE A C 1
ATOM 652 O O . PHE A 1 81 ? 5.014 -0.891 -22.050 1.00 78.12 81 PHE A O 1
ATOM 659 N N . TYR A 1 82 ? 4.544 -1.927 -20.140 1.00 76.75 82 TYR A N 1
ATOM 660 C CA . TYR A 1 82 ? 5.761 -2.739 -20.164 1.00 76.75 82 TYR A CA 1
ATOM 661 C C . TYR A 1 82 ? 5.682 -3.952 -21.098 1.00 76.75 82 TYR A C 1
ATOM 663 O O . TYR A 1 82 ? 6.681 -4.642 -21.292 1.00 76.75 82 TYR A O 1
ATOM 671 N N . THR A 1 83 ? 4.511 -4.248 -21.670 1.00 80.25 83 THR A N 1
ATOM 672 C CA . THR A 1 83 ? 4.323 -5.448 -22.506 1.00 80.25 83 THR A CA 1
ATOM 673 C C . THR A 1 83 ? 4.850 -5.300 -23.930 1.00 80.25 83 THR A C 1
ATOM 675 O O . THR A 1 83 ? 4.965 -6.307 -24.631 1.00 80.25 83 THR A O 1
ATOM 678 N N . GLU A 1 84 ? 5.168 -4.079 -24.365 1.00 82.31 84 GLU A N 1
ATOM 679 C CA . GLU A 1 84 ? 5.757 -3.830 -25.684 1.00 82.31 84 GLU A CA 1
ATOM 680 C C . GLU A 1 84 ? 7.271 -4.072 -25.727 1.00 82.31 84 GLU A C 1
ATOM 682 O O . GLU A 1 84 ? 7.801 -4.390 -26.793 1.00 82.31 84 GLU A O 1
ATOM 687 N N . PHE A 1 85 ? 7.944 -4.005 -24.576 1.00 83.19 85 PHE A N 1
ATOM 688 C CA . PHE A 1 85 ? 9.384 -4.222 -24.463 1.00 83.19 85 PHE A CA 1
ATOM 689 C C . PHE A 1 85 ? 9.713 -5.709 -24.326 1.00 83.19 85 PHE A C 1
ATOM 691 O O . PHE A 1 85 ? 9.029 -6.474 -23.636 1.00 83.19 85 PHE A O 1
ATOM 698 N N . ALA A 1 86 ? 10.801 -6.144 -24.955 1.00 80.31 86 ALA A N 1
ATOM 699 C CA . ALA A 1 86 ? 11.250 -7.528 -24.877 1.00 80.31 86 ALA A CA 1
ATOM 700 C C . ALA A 1 86 ? 11.882 -7.866 -23.516 1.00 80.31 86 ALA A C 1
ATOM 702 O O . ALA A 1 86 ? 11.936 -9.042 -23.139 1.00 80.31 86 ALA A O 1
ATOM 703 N N . ASN A 1 87 ? 12.416 -6.866 -22.811 1.00 78.38 87 ASN A N 1
ATOM 704 C CA . ASN A 1 87 ? 13.082 -7.008 -21.518 1.00 78.38 87 ASN A CA 1
ATOM 705 C C . ASN A 1 87 ? 13.183 -5.657 -20.780 1.00 78.38 87 ASN A C 1
ATOM 707 O O . ASN A 1 87 ? 12.871 -4.611 -21.338 1.00 78.38 87 ASN A O 1
ATOM 711 N N . GLU A 1 88 ? 13.635 -5.704 -19.525 1.00 73.12 88 GLU A N 1
ATOM 712 C CA . GLU A 1 88 ? 13.734 -4.538 -18.631 1.00 73.12 88 GLU A CA 1
ATOM 713 C C . GLU A 1 88 ? 14.697 -3.471 -19.180 1.00 73.12 88 GLU A C 1
ATOM 715 O O . GLU A 1 88 ? 14.361 -2.297 -19.196 1.00 73.12 88 GLU A O 1
ATOM 720 N N . GLN A 1 89 ? 15.839 -3.883 -19.742 1.00 77.00 89 GLN A N 1
ATOM 721 C CA . GLN A 1 89 ? 16.849 -2.959 -20.268 1.00 77.00 89 GLN A CA 1
ATOM 722 C C . GLN A 1 89 ? 16.310 -2.094 -21.419 1.00 77.00 89 GLN A C 1
ATOM 724 O O . GLN A 1 89 ? 16.625 -0.912 -21.501 1.00 77.00 89 GLN A O 1
ATOM 729 N N . GLU A 1 90 ? 15.471 -2.666 -22.285 1.00 76.81 90 GLU A N 1
ATOM 730 C CA . GLU A 1 90 ? 14.808 -1.924 -23.365 1.00 76.81 90 GLU A CA 1
ATOM 731 C C . GLU A 1 90 ? 13.799 -0.897 -22.822 1.00 76.81 90 GLU A C 1
ATOM 733 O O . GLU A 1 90 ? 13.702 0.209 -23.348 1.00 76.81 90 GLU A O 1
ATOM 738 N N . ALA A 1 91 ? 13.093 -1.226 -21.735 1.00 71.25 91 ALA A N 1
ATOM 739 C CA . ALA A 1 91 ? 12.169 -0.304 -21.076 1.00 71.25 91 ALA A CA 1
ATOM 740 C C . ALA A 1 91 ? 12.898 0.852 -20.355 1.00 71.25 91 ALA A C 1
ATOM 742 O O . ALA A 1 91 ? 12.377 1.968 -20.283 1.00 71.25 91 ALA A O 1
ATOM 743 N N . ASP A 1 92 ? 14.103 0.602 -19.834 1.00 68.44 92 ASP A N 1
ATOM 744 C CA . ASP A 1 92 ? 14.919 1.596 -19.125 1.00 68.44 92 ASP A CA 1
ATOM 745 C C . ASP A 1 92 ? 15.472 2.680 -20.065 1.00 68.44 92 ASP A C 1
ATOM 747 O O . ASP A 1 92 ? 15.537 3.860 -19.701 1.00 68.44 92 ASP A O 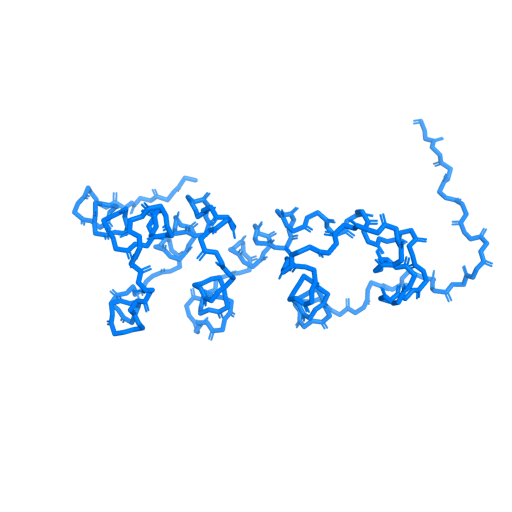1
ATOM 751 N N . GLU A 1 93 ? 15.869 2.289 -21.280 1.00 65.75 93 GLU A N 1
ATOM 752 C CA . GLU A 1 93 ? 16.504 3.164 -22.276 1.00 65.75 93 GLU A CA 1
ATOM 753 C C . GLU A 1 93 ? 15.554 4.247 -22.827 1.00 65.75 93 GLU A C 1
ATOM 755 O O . GLU A 1 93 ? 16.009 5.344 -23.160 1.00 65.75 93 GLU A O 1
ATOM 760 N N . GLU A 1 94 ? 14.239 4.003 -22.825 1.00 61.28 94 GLU A N 1
ATOM 761 C CA . GLU A 1 94 ? 13.195 4.976 -23.203 1.00 61.28 94 GLU A CA 1
ATOM 762 C C . GLU A 1 94 ? 12.914 6.033 -22.105 1.00 61.28 94 GLU A C 1
ATOM 764 O O . GLU A 1 94 ? 12.086 6.933 -22.270 1.00 61.28 94 GLU A O 1
ATOM 769 N N . GLY A 1 95 ? 13.647 5.993 -20.983 1.00 51.72 95 GLY A N 1
ATOM 770 C CA . GLY A 1 95 ? 13.784 7.142 -20.084 1.00 51.72 95 GLY A CA 1
ATOM 771 C C . GLY A 1 95 ? 12.636 7.375 -19.097 1.00 51.72 95 GLY A C 1
ATOM 772 O O . GLY A 1 95 ? 12.498 8.486 -18.585 1.00 51.72 95 GLY A O 1
ATOM 773 N N . PHE A 1 96 ? 11.839 6.352 -18.770 1.00 51.66 96 PHE A N 1
ATOM 774 C CA . PHE A 1 96 ? 10.766 6.464 -17.765 1.00 51.66 96 PHE A CA 1
ATOM 775 C C . PHE A 1 96 ? 11.203 6.127 -16.323 1.00 51.66 96 PHE A C 1
ATOM 777 O O . PHE A 1 96 ? 10.385 6.096 -15.400 1.00 51.66 96 PHE A O 1
ATOM 784 N N . PHE A 1 97 ? 12.495 5.878 -16.091 1.00 47.88 97 PHE A N 1
ATOM 785 C CA . PHE A 1 97 ? 12.995 5.432 -14.792 1.00 47.88 97 PHE A CA 1
ATOM 786 C C . PHE A 1 97 ? 13.430 6.584 -13.883 1.00 47.88 97 PHE A C 1
ATOM 788 O O . PHE A 1 97 ? 14.592 6.985 -13.822 1.00 47.88 97 PHE A O 1
ATOM 795 N N . SER A 1 98 ? 12.501 7.032 -13.045 1.00 38.88 98 SER A N 1
ATOM 796 C CA . SER A 1 98 ? 12.870 7.355 -11.670 1.00 38.88 98 SER A CA 1
ATOM 797 C C . SER A 1 98 ? 12.016 6.516 -10.719 1.00 38.88 98 SER A C 1
ATOM 799 O O . SER A 1 98 ? 10.889 6.871 -10.391 1.00 38.88 98 SER A O 1
ATOM 801 N N . VAL A 1 99 ? 12.587 5.396 -10.261 1.00 44.09 99 VAL A N 1
ATOM 802 C CA . VAL A 1 99 ? 12.223 4.643 -9.041 1.00 44.09 99 VAL A CA 1
ATOM 803 C C . VAL A 1 99 ? 11.006 3.700 -9.112 1.00 44.09 99 VAL A C 1
ATOM 805 O O . VAL A 1 99 ? 10.956 2.740 -8.349 1.00 44.09 99 VAL A O 1
ATOM 808 N N . ALA A 1 100 ? 10.047 3.891 -10.018 1.00 43.00 100 ALA A N 1
ATOM 809 C CA . ALA A 1 100 ? 8.825 3.078 -10.021 1.00 43.00 100 ALA A CA 1
ATOM 810 C C . ALA A 1 100 ? 9.036 1.641 -10.558 1.00 43.00 100 ALA A C 1
ATOM 812 O O . ALA A 1 100 ? 8.617 0.670 -9.926 1.00 43.00 100 ALA A O 1
ATOM 813 N N . ALA A 1 101 ? 9.717 1.479 -11.690 1.00 42.84 101 ALA A N 1
ATOM 814 C CA . ALA A 1 101 ? 9.583 0.278 -12.511 1.00 42.84 101 ALA A CA 1
ATOM 815 C C . ALA A 1 101 ? 10.402 -0.962 -12.081 1.00 42.84 101 ALA A C 1
ATOM 817 O O . ALA A 1 101 ? 9.932 -2.078 -12.311 1.00 42.84 101 ALA A O 1
ATOM 818 N N . ASP A 1 102 ? 11.497 -0.809 -11.324 1.00 40.94 102 ASP A N 1
ATOM 819 C CA . ASP A 1 102 ? 12.256 -1.949 -10.756 1.00 40.94 102 ASP A CA 1
ATOM 820 C C . ASP A 1 102 ? 11.371 -2.842 -9.863 1.00 40.94 102 ASP A C 1
ATOM 822 O O . ASP A 1 102 ? 11.505 -4.067 -9.837 1.00 40.94 102 ASP A O 1
ATOM 826 N N . HIS A 1 103 ? 10.405 -2.248 -9.152 1.00 48.16 103 HIS A N 1
ATOM 827 C CA . HIS A 1 103 ? 9.418 -3.004 -8.373 1.00 48.16 103 HIS A CA 1
ATOM 828 C C . HIS A 1 103 ? 8.169 -3.391 -9.184 1.00 48.16 103 HIS A C 1
ATOM 830 O O . HIS A 1 103 ? 7.518 -4.380 -8.841 1.00 48.16 103 HIS A O 1
ATOM 836 N N . HIS A 1 104 ? 7.834 -2.683 -10.272 1.00 48.94 104 HIS A N 1
ATOM 837 C CA . HIS A 1 104 ? 6.657 -3.006 -11.100 1.00 48.94 104 HIS A CA 1
ATOM 838 C C . HIS A 1 104 ? 6.807 -4.373 -11.787 1.00 48.94 104 HIS A C 1
ATOM 840 O O . HIS A 1 104 ? 5.866 -5.174 -11.797 1.00 48.94 104 HIS A O 1
ATOM 846 N N . LEU A 1 105 ? 8.007 -4.689 -12.283 1.00 44.81 105 LEU A N 1
ATOM 847 C CA . LEU A 1 105 ? 8.296 -5.955 -12.968 1.00 44.81 105 LEU A CA 1
ATOM 848 C C . LEU A 1 105 ? 8.454 -7.139 -11.992 1.00 44.81 105 LEU A C 1
ATOM 850 O O . LEU A 1 105 ? 7.970 -8.251 -12.258 1.00 44.81 105 LEU A O 1
ATOM 854 N N . GLN A 1 106 ? 9.023 -6.909 -10.801 1.00 45.44 106 GLN A N 1
ATOM 855 C CA . GLN A 1 106 ? 9.079 -7.931 -9.744 1.00 45.44 106 GLN A CA 1
ATOM 856 C C . GLN A 1 106 ? 7.697 -8.291 -9.182 1.00 45.44 106 GLN A C 1
ATOM 858 O O . GLN A 1 106 ? 7.458 -9.453 -8.856 1.00 45.44 106 GLN A O 1
ATOM 863 N N . MET A 1 107 ? 6.765 -7.340 -9.095 1.00 45.97 107 MET A N 1
ATOM 864 C CA . MET A 1 107 ? 5.391 -7.602 -8.647 1.00 45.97 107 MET A CA 1
ATOM 865 C C . MET A 1 107 ? 4.615 -8.457 -9.661 1.00 45.97 107 MET A C 1
ATOM 867 O O . MET A 1 107 ? 3.979 -9.447 -9.285 1.00 45.97 107 MET A O 1
ATOM 871 N N . GLY A 1 108 ? 4.710 -8.124 -10.954 1.00 44.75 108 GLY A N 1
ATOM 872 C CA . GLY A 1 108 ? 4.007 -8.838 -12.027 1.00 44.75 108 GLY A CA 1
ATOM 873 C C . GLY A 1 108 ? 4.460 -10.290 -12.202 1.00 44.75 108 GLY A C 1
ATOM 874 O O . GLY A 1 108 ? 3.632 -11.184 -12.377 1.00 44.75 108 GLY A O 1
ATOM 875 N N . SER A 1 109 ? 5.763 -10.553 -12.077 1.00 44.22 109 SER A N 1
ATOM 876 C CA . SER A 1 109 ? 6.332 -11.906 -12.189 1.00 44.22 109 SER A CA 1
ATOM 877 C C . SER A 1 109 ? 6.036 -12.818 -10.988 1.00 44.22 109 SER A C 1
ATOM 879 O O . SER A 1 109 ? 6.126 -14.042 -11.113 1.00 44.22 109 SER A O 1
ATOM 881 N N . ARG A 1 110 ? 5.670 -12.244 -9.832 1.00 45.66 110 ARG A N 1
ATOM 882 C CA . ARG A 1 110 ? 5.414 -12.970 -8.573 1.00 45.66 110 ARG A CA 1
ATOM 883 C C . ARG A 1 110 ? 3.932 -13.260 -8.326 1.00 45.66 110 ARG A C 1
ATOM 885 O O . ARG A 1 110 ? 3.620 -14.239 -7.651 1.00 45.66 110 ARG A O 1
ATOM 892 N N . LEU A 1 111 ? 3.035 -12.420 -8.849 1.00 44.31 111 LEU A N 1
ATOM 893 C CA . LEU A 1 111 ? 1.591 -12.477 -8.578 1.00 44.31 111 LE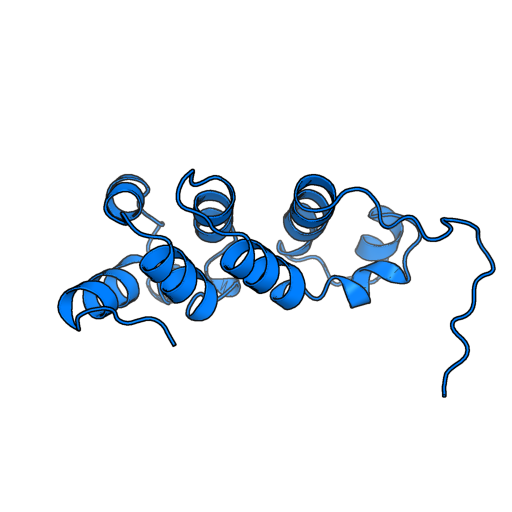U A CA 1
ATOM 894 C C . LEU A 1 111 ? 0.782 -13.263 -9.619 1.00 44.31 111 LEU A C 1
ATOM 896 O O . LEU A 1 111 ? -0.343 -13.667 -9.323 1.00 44.31 111 LEU A O 1
ATOM 900 N N . LEU A 1 112 ? 1.331 -13.515 -10.811 1.00 43.03 112 LEU A N 1
ATOM 901 C CA . LEU A 1 112 ? 0.649 -14.267 -11.863 1.00 43.03 112 LEU A CA 1
ATOM 902 C C . LEU A 1 112 ? 1.551 -15.392 -12.396 1.00 43.03 112 LEU A C 1
ATOM 904 O O . LEU A 1 112 ? 2.732 -15.151 -12.655 1.00 43.03 112 LEU A O 1
ATOM 908 N N . PRO A 1 113 ? 1.034 -16.620 -12.619 1.00 37.09 113 PRO A N 1
ATOM 909 C CA . PRO A 1 113 ? 1.713 -17.534 -13.530 1.00 37.09 113 PRO A CA 1
ATOM 910 C C . PRO A 1 113 ? 1.866 -16.802 -14.862 1.00 37.09 113 PRO A C 1
ATOM 912 O O . PRO A 1 113 ? 0.917 -16.139 -15.290 1.00 37.09 113 PRO A O 1
ATOM 915 N N . LYS A 1 114 ? 3.051 -16.896 -15.490 1.00 41.12 114 LYS A N 1
ATOM 916 C CA . LYS A 1 114 ? 3.299 -16.295 -16.809 1.00 41.12 114 LYS A CA 1
ATOM 917 C C . LYS A 1 114 ? 2.054 -16.515 -17.672 1.00 41.12 114 LYS A C 1
ATOM 919 O O . LYS A 1 114 ? 1.635 -17.675 -17.778 1.00 41.12 114 LYS A O 1
ATOM 924 N N . PRO A 1 115 ? 1.428 -15.456 -18.221 1.00 38.25 115 PRO A N 1
ATOM 925 C CA . PRO A 1 115 ? 0.267 -15.646 -19.072 1.00 38.25 115 PRO A CA 1
ATOM 926 C C . PRO A 1 115 ? 0.643 -16.686 -20.138 1.00 38.25 115 PRO A C 1
ATOM 928 O O . PRO A 1 115 ? 1.770 -16.643 -20.640 1.00 38.25 115 PRO A O 1
ATOM 931 N N . PRO A 1 116 ? -0.232 -17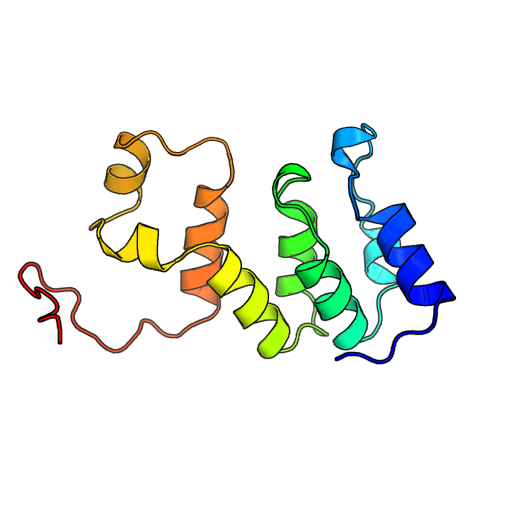.648 -20.478 1.00 37.19 116 PRO A N 1
ATOM 932 C CA . PRO A 1 116 ? 0.099 -18.732 -21.409 1.00 37.19 116 PRO A CA 1
ATOM 933 C C . PRO A 1 116 ? 0.302 -18.254 -22.861 1.00 37.19 116 PRO A C 1
ATOM 935 O O . PRO A 1 116 ? 0.238 -19.043 -23.800 1.00 37.19 116 PRO A O 1
ATOM 938 N N . TYR A 1 117 ? 0.540 -16.963 -23.075 1.00 45.19 117 TYR A N 1
ATOM 939 C CA . TYR A 1 117 ? 0.414 -16.307 -24.359 1.00 45.19 117 TYR A CA 1
ATOM 940 C C . TYR A 1 117 ? 1.787 -15.841 -24.853 1.00 45.19 117 TYR A C 1
ATOM 942 O O . TYR A 1 117 ? 2.347 -14.853 -24.396 1.00 45.19 117 TYR A O 1
ATOM 950 N N . CYS A 1 118 ? 2.316 -16.672 -25.757 1.00 40.78 118 CYS A N 1
ATOM 951 C CA . CYS A 1 118 ? 3.370 -16.462 -26.751 1.00 40.78 118 CYS A CA 1
ATOM 952 C C . CYS A 1 118 ? 4.355 -15.303 -26.523 1.00 40.78 118 CYS A C 1
ATOM 954 O O . CYS A 1 118 ? 4.156 -14.191 -26.999 1.00 40.78 118 CYS A O 1
ATOM 956 N N . ILE A 1 119 ? 5.514 -15.642 -25.954 1.00 46.41 119 ILE A N 1
ATOM 957 C CA . ILE A 1 119 ? 6.741 -14.833 -25.986 1.00 46.41 119 ILE A CA 1
ATOM 958 C C . ILE A 1 119 ? 7.495 -15.135 -27.295 1.00 46.41 119 ILE A C 1
ATOM 960 O O . ILE A 1 119 ? 8.587 -15.702 -27.277 1.00 46.41 119 ILE A O 1
ATOM 964 N N . GLN A 1 120 ? 6.882 -14.872 -28.452 1.00 32.81 120 GLN A N 1
ATOM 965 C CA . GLN A 1 120 ? 7.594 -14.947 -29.733 1.00 32.81 120 GLN A CA 1
ATOM 966 C C . GLN A 1 120 ? 7.551 -13.597 -30.459 1.00 32.81 120 GLN A C 1
ATOM 968 O O . GLN A 1 120 ? 6.468 -13.017 -30.582 1.00 32.81 120 GLN A O 1
ATOM 973 N N . PRO A 1 121 ? 8.699 -13.106 -30.970 1.00 35.81 121 PRO A N 1
ATOM 974 C CA . PRO A 1 121 ? 8.739 -11.866 -31.733 1.00 35.81 121 PRO A CA 1
ATOM 975 C C . PRO A 1 121 ? 7.899 -12.015 -33.010 1.00 35.81 121 PRO A C 1
ATOM 977 O O . PRO A 1 121 ? 8.178 -12.882 -33.837 1.00 35.81 121 PRO A O 1
ATOM 980 N N . GLY A 1 122 ? 6.863 -11.182 -33.163 1.00 43.38 122 GLY A N 1
ATOM 981 C CA . GLY A 1 122 ? 6.001 -11.152 -34.355 1.00 43.38 122 GLY A CA 1
ATOM 982 C C . GLY A 1 122 ? 4.490 -11.159 -34.099 1.00 43.38 122 GLY A C 1
ATOM 983 O O . GLY A 1 122 ? 3.723 -10.965 -35.042 1.00 43.38 122 GLY A O 1
ATOM 984 N N . CYS A 1 123 ? 4.030 -11.329 -32.857 1.00 42.50 123 CYS A N 1
ATOM 985 C CA . CYS A 1 123 ? 2.604 -11.219 -32.543 1.00 42.50 123 CYS A CA 1
ATOM 986 C C . CYS A 1 123 ? 2.173 -9.742 -32.495 1.00 42.50 123 CYS A C 1
ATOM 988 O O . CYS A 1 123 ? 2.292 -9.090 -31.465 1.00 42.50 123 CYS A O 1
ATOM 990 N N . ARG A 1 124 ? 1.663 -9.197 -33.608 1.00 43.19 124 ARG A N 1
ATOM 991 C CA . ARG A 1 124 ? 0.897 -7.940 -33.576 1.00 43.19 124 ARG A CA 1
ATOM 992 C C . ARG A 1 124 ? -0.529 -8.243 -33.125 1.00 43.19 124 ARG A C 1
ATOM 994 O O . ARG A 1 124 ? -1.216 -9.032 -33.772 1.00 43.19 124 ARG A O 1
ATOM 1001 N N . TYR A 1 125 ? -0.981 -7.592 -32.055 1.00 53.28 125 TYR A N 1
ATOM 1002 C CA . TYR A 1 125 ? -2.397 -7.557 -31.705 1.00 53.28 125 TYR A CA 1
ATOM 1003 C C . TYR A 1 125 ? -3.170 -6.878 -32.844 1.00 53.28 125 TYR A C 1
ATOM 1005 O O . TYR A 1 125 ? -2.940 -5.713 -33.165 1.00 53.28 125 TYR A O 1
ATOM 1013 N N . GLY A 1 126 ? -4.055 -7.629 -33.498 1.00 37.03 126 GLY A N 1
ATOM 1014 C CA . GLY A 1 126 ? -5.042 -7.066 -34.409 1.00 37.03 126 GLY A CA 1
ATOM 1015 C C . GLY A 1 126 ? -6.083 -6.311 -33.592 1.00 37.03 126 GLY A C 1
ATOM 1016 O O . GLY A 1 126 ? -6.802 -6.924 -32.807 1.00 37.03 126 GLY A O 1
ATOM 1017 N N . GLY A 1 127 ? -6.127 -4.990 -33.754 1.00 38.69 127 GLY A N 1
ATOM 1018 C CA . GLY A 1 127 ? -7.192 -4.155 -33.209 1.00 38.69 127 GLY A CA 1
ATOM 1019 C C . GLY A 1 127 ? -8.532 -4.475 -33.874 1.00 38.69 127 GLY A C 1
ATOM 1020 O O . GLY A 1 127 ? -8.589 -4.698 -35.087 1.00 38.69 127 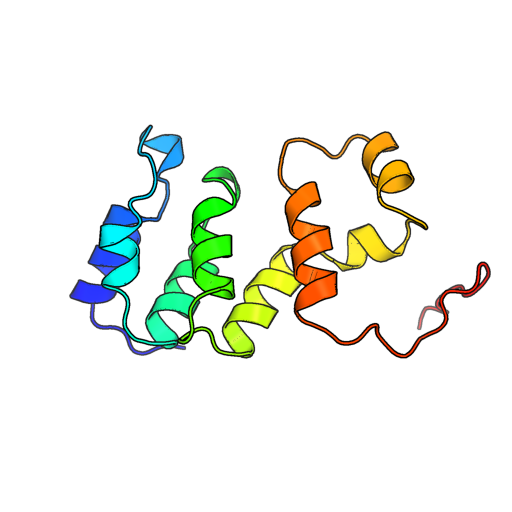GLY A O 1
ATOM 1021 N N . HIS A 1 128 ? -9.584 -4.502 -33.060 1.00 33.59 128 HIS A N 1
ATOM 1022 C CA . HIS A 1 128 ? -10.967 -4.353 -33.501 1.00 33.59 128 HIS A CA 1
ATOM 1023 C C . HIS A 1 128 ? -11.367 -2.882 -33.438 1.00 33.59 128 HIS A C 1
ATOM 1025 O O . HIS A 1 128 ? -10.947 -2.212 -32.468 1.00 33.59 128 HIS A O 1
#

InterPro domains:
  IPR025369 Domain of unknown function DUF4274 [PF14096] (37-94)

Foldseek 3Di:
DFDDDPVLLVLLCVQAACQVVVVHDHDVVSLVVDDALSSLQSNLVRHDCVSPCVSVVCSVPDPRHDLVSLVSNLVVLVVVVVPVDLDDVRVPVVPPDDHRVVVNVVSVPPSDDDPPDDPDPPDDDDDD

pLDDT: mean 77.37, std 22.24, range [32.81, 97.88]

Secondary structure (DSSP, 8-state):
-----HHHHHHHHHHHSSTGGGTPPP-HHHHTT--SHHHHHHHHHH--GGG-SHHHHHHHHSTT--HHHHHHHHHHT-TTGGGSSSSHHHHHHTT--SSSHHHHHHHHHHHS---SS---TT------

Radius of gyration: 16.88 Å; chains: 1; bounding box: 34×34×48 Å

Sequence (128 aa):
MYFLSKSRTDFIQTHFIGTAAKGMIPDLARFQQLRSAAELHYLADAYNWDDGVTVLDWVINSPTCDYGTALLIFWRAQPDFYTEFANEQEADEEGFFSVAADHHLQMGSRLLPKPPYCIQPGCRYGGH